Protein AF-A0A1J5J5K3-F1 (afdb_monomer_lite)

Foldseek 3Di:
DDLVVLLVVQLVVQLVVLQVVCVVPVDDPVVSVVSSVVSSVVSSVVSNVVNVVVVVPPDCVVVPVVPD

Secondary structure (DSSP, 8-state):
--HHHHHHHHHHHHHHHHHHHHHHTT--HHHHHHHHHHHHHHHHHHHHHHHHHHHHS--TTHHHHTT-

Structure (mmCIF, N/CA/C/O backbone):
data_AF-A0A1J5J5K3-F1
#
_entry.id   AF-A0A1J5J5K3-F1
#
loop_
_atom_site.group_PDB
_atom_site.id
_atom_site.type_symbol
_atom_site.label_atom_id
_atom_site.label_alt_id
_atom_site.label_comp_id
_atom_site.label_asym_id
_atom_site.label_entity_id
_atom_site.label_seq_id
_atom_site.pdbx_PDB_ins_code
_atom_site.Cartn_x
_atom_site.Cartn_y
_atom_site.Cartn_z
_atom_site.occupancy
_atom_site.B_iso_or_equiv
_atom_site.auth_seq_id
_atom_site.auth_comp_id
_atom_site.auth_asym_id
_atom_site.auth_atom_id
_atom_site.pdbx_PDB_model_num
ATOM 1 N N . MET A 1 1 ? 14.070 0.242 -14.252 1.00 55.78 1 MET A N 1
ATOM 2 C CA . MET A 1 1 ? 13.518 -0.365 -13.020 1.00 55.78 1 MET A CA 1
ATOM 3 C C . MET A 1 1 ? 12.663 -1.550 -13.444 1.00 55.78 1 MET A C 1
ATOM 5 O O . MET A 1 1 ? 11.917 -1.394 -14.403 1.00 55.78 1 MET A O 1
ATOM 9 N N . SER A 1 2 ? 12.822 -2.735 -12.849 1.00 70.56 2 SER A N 1
ATOM 10 C CA . SER A 1 2 ? 12.024 -3.901 -13.272 1.00 70.56 2 SER A CA 1
ATOM 11 C C . SER A 1 2 ? 10.574 -3.752 -12.798 1.00 70.56 2 SER A C 1
ATOM 13 O O . SER A 1 2 ? 10.339 -3.216 -11.716 1.00 70.56 2 SER A O 1
ATOM 15 N N . ILE A 1 3 ? 9.610 -4.259 -13.571 1.00 71.19 3 ILE A N 1
ATOM 16 C CA . ILE A 1 3 ? 8.169 -4.188 -13.261 1.00 71.19 3 ILE A CA 1
ATOM 17 C C . ILE A 1 3 ? 7.876 -4.722 -11.850 1.00 71.19 3 ILE A C 1
ATOM 19 O O . ILE A 1 3 ? 7.094 -4.131 -11.114 1.00 71.19 3 ILE A O 1
ATOM 23 N N . LYS A 1 4 ? 8.583 -5.780 -11.428 1.00 72.31 4 LYS A N 1
ATOM 24 C CA . LYS A 1 4 ? 8.457 -6.360 -10.081 1.00 72.31 4 LYS A CA 1
ATOM 25 C C . LYS A 1 4 ? 8.830 -5.373 -8.970 1.00 72.31 4 LYS A C 1
ATOM 27 O O . LYS A 1 4 ? 8.156 -5.326 -7.950 1.00 72.31 4 LYS A O 1
ATOM 32 N N . GLN A 1 5 ? 9.881 -4.574 -9.164 1.00 76.38 5 GLN A N 1
ATOM 33 C CA . GLN A 1 5 ? 10.323 -3.593 -8.166 1.00 76.38 5 GLN A CA 1
ATOM 34 C C . GLN A 1 5 ? 9.332 -2.441 -8.044 1.00 76.38 5 GLN A C 1
ATOM 36 O O . GLN A 1 5 ? 9.029 -2.035 -6.931 1.00 76.38 5 GLN A O 1
ATOM 41 N N . ALA A 1 6 ? 8.804 -1.961 -9.170 1.00 75.00 6 ALA A N 1
ATOM 42 C CA . ALA A 1 6 ? 7.808 -0.895 -9.188 1.00 75.00 6 ALA A CA 1
ATOM 43 C C . ALA A 1 6 ? 6.468 -1.334 -8.574 1.00 75.00 6 ALA A C 1
ATOM 45 O O . ALA A 1 6 ? 5.821 -0.557 -7.875 1.00 75.00 6 ALA A O 1
ATOM 46 N N . LEU A 1 7 ? 6.081 -2.596 -8.788 1.00 75.31 7 LEU A N 1
ATOM 47 C CA . LEU A 1 7 ? 4.893 -3.195 -8.183 1.00 75.31 7 LEU A CA 1
ATOM 48 C C . LEU A 1 7 ? 5.027 -3.277 -6.655 1.00 75.31 7 LEU A C 1
ATOM 50 O O . LEU A 1 7 ? 4.138 -2.844 -5.926 1.00 75.31 7 LEU A O 1
ATOM 54 N N . ILE A 1 8 ? 6.169 -3.785 -6.174 1.00 78.12 8 ILE A N 1
ATOM 55 C CA . ILE A 1 8 ? 6.458 -3.910 -4.740 1.00 78.12 8 ILE A CA 1
ATOM 56 C C . ILE A 1 8 ? 6.579 -2.525 -4.093 1.00 78.12 8 ILE A C 1
ATOM 58 O O . ILE A 1 8 ? 5.972 -2.290 -3.051 1.00 78.12 8 ILE A O 1
ATOM 62 N N . SER A 1 9 ? 7.302 -1.584 -4.709 1.00 79.25 9 SER A N 1
ATOM 63 C CA . SER A 1 9 ? 7.455 -0.232 -4.159 1.00 79.25 9 SER A CA 1
ATOM 64 C C . SER A 1 9 ? 6.132 0.532 -4.139 1.00 79.25 9 SER A C 1
ATOM 66 O O . SER A 1 9 ? 5.842 1.204 -3.155 1.00 79.25 9 SER A O 1
ATOM 68 N N . GLY A 1 10 ? 5.313 0.406 -5.189 1.00 76.25 10 GLY A N 1
ATOM 69 C CA . GLY A 1 10 ? 3.989 1.026 -5.259 1.00 76.25 10 GLY A CA 1
ATOM 70 C C . GLY A 1 10 ? 3.024 0.459 -4.217 1.00 76.25 10 GLY A C 1
ATOM 71 O O . GLY A 1 10 ? 2.339 1.223 -3.537 1.00 76.25 10 GLY A O 1
ATOM 72 N N . GLY A 1 11 ? 3.019 -0.865 -4.030 1.00 77.88 11 GLY A N 1
ATOM 73 C CA . GLY A 1 11 ? 2.201 -1.525 -3.011 1.00 77.88 11 GLY A CA 1
ATOM 74 C C . GLY A 1 11 ? 2.606 -1.149 -1.583 1.00 77.88 11 GLY A C 1
ATOM 75 O O . GLY A 1 11 ? 1.747 -0.798 -0.776 1.00 77.88 11 GLY A O 1
ATOM 76 N N . ILE A 1 12 ? 3.912 -1.147 -1.280 1.00 79.38 12 ILE A N 1
ATOM 77 C CA . ILE A 1 12 ? 4.434 -0.734 0.035 1.00 79.38 12 ILE A CA 1
ATOM 78 C C . ILE A 1 12 ? 4.100 0.734 0.309 1.00 79.38 12 ILE A C 1
ATOM 80 O O . ILE A 1 12 ? 3.661 1.071 1.409 1.00 79.38 12 ILE A O 1
ATOM 84 N N . PHE A 1 13 ? 4.266 1.610 -0.683 1.00 84.50 13 PHE A N 1
ATOM 85 C CA . PHE A 1 13 ? 3.960 3.029 -0.533 1.00 84.50 13 PHE A CA 1
ATOM 86 C C . PHE A 1 13 ? 2.462 3.265 -0.287 1.00 84.50 13 PHE A C 1
ATOM 88 O O . PHE A 1 13 ? 2.099 3.972 0.654 1.00 84.50 13 PHE A O 1
ATOM 95 N N . GLY A 1 14 ? 1.589 2.603 -1.055 1.00 77.19 14 GLY A N 1
ATOM 96 C CA . GLY A 1 14 ? 0.135 2.669 -0.873 1.00 77.19 14 GLY A CA 1
ATOM 97 C C . GLY A 1 14 ? -0.323 2.159 0.498 1.00 77.19 14 GLY A C 1
ATOM 98 O O . GLY A 1 14 ? -1.108 2.825 1.175 1.00 77.19 14 GLY A O 1
ATOM 99 N N . ALA A 1 15 ? 0.229 1.031 0.958 1.00 73.56 15 ALA A N 1
ATOM 100 C CA . ALA A 1 15 ? -0.040 0.495 2.292 1.00 73.56 15 ALA A CA 1
ATOM 101 C C . ALA A 1 15 ? 0.444 1.440 3.408 1.00 73.56 15 ALA A C 1
ATOM 103 O O . ALA A 1 15 ? -0.261 1.645 4.395 1.00 73.56 15 ALA A O 1
ATOM 104 N N . THR A 1 16 ? 1.612 2.065 3.238 1.00 82.06 16 THR A N 1
ATOM 105 C CA . THR A 1 16 ? 2.190 2.990 4.228 1.00 82.06 16 THR A CA 1
ATOM 106 C C . THR A 1 16 ? 1.361 4.268 4.362 1.00 82.06 16 THR A C 1
ATOM 108 O O . THR A 1 16 ? 1.100 4.719 5.477 1.00 82.06 16 THR A O 1
ATOM 111 N N . ILE A 1 17 ? 0.878 4.829 3.248 1.00 81.56 17 ILE A N 1
ATOM 112 C CA . ILE A 1 17 ? -0.018 5.996 3.266 1.00 81.56 17 ILE A CA 1
ATOM 113 C C . ILE A 1 17 ? -1.328 5.656 3.973 1.00 81.56 17 ILE A C 1
ATOM 115 O O . ILE A 1 17 ? -1.793 6.417 4.818 1.00 81.56 17 ILE A O 1
ATOM 119 N N . ALA A 1 18 ? -1.913 4.501 3.668 1.00 74.56 18 ALA A N 1
ATOM 120 C CA . ALA A 1 18 ? -3.152 4.070 4.299 1.00 74.56 18 ALA A CA 1
ATOM 121 C C . ALA A 1 18 ? -3.003 3.837 5.807 1.00 74.56 18 ALA A C 1
ATOM 123 O O . ALA A 1 18 ? -3.892 4.208 6.572 1.00 74.56 18 ALA A O 1
ATOM 124 N N . PHE A 1 19 ? -1.863 3.288 6.238 1.00 77.12 19 PHE A N 1
ATOM 125 C CA . PHE A 1 19 ? -1.527 3.155 7.653 1.00 77.12 19 PHE A CA 1
ATOM 126 C C . PHE A 1 19 ? -1.425 4.519 8.342 1.00 77.12 19 PHE A C 1
ATOM 128 O O . PHE A 1 19 ? -2.036 4.731 9.390 1.00 77.12 19 PHE A O 1
ATOM 135 N N . ALA A 1 20 ? -0.716 5.469 7.723 1.00 82.00 20 ALA A N 1
ATOM 136 C CA . ALA A 1 20 ? -0.589 6.825 8.245 1.00 82.00 20 ALA A CA 1
ATOM 137 C C . ALA A 1 20 ? -1.962 7.508 8.376 1.00 82.00 20 ALA A C 1
ATOM 139 O O . ALA A 1 20 ? -2.284 8.043 9.434 1.00 82.00 20 ALA A O 1
ATOM 140 N N . VAL A 1 21 ? -2.813 7.426 7.348 1.00 77.44 21 VAL A N 1
ATOM 141 C CA . VAL A 1 21 ? -4.178 7.987 7.377 1.00 77.44 21 VAL A CA 1
ATOM 142 C C . VAL A 1 21 ? -5.044 7.315 8.451 1.00 77.44 21 VAL A C 1
ATOM 144 O O . VAL A 1 21 ? -5.776 8.003 9.164 1.00 77.44 21 VAL A O 1
ATOM 147 N N . GLY A 1 22 ? -4.938 5.992 8.609 1.00 70.50 22 GLY A N 1
ATOM 148 C CA . GLY A 1 22 ? -5.665 5.232 9.628 1.00 70.50 22 GLY A CA 1
ATOM 149 C C . GLY A 1 22 ? -5.318 5.652 11.059 1.00 70.50 22 GLY A C 1
ATOM 150 O O . GLY A 1 22 ? -6.218 5.772 11.890 1.00 70.50 22 GLY A O 1
ATOM 151 N N . MET A 1 23 ? -4.043 5.958 11.328 1.00 72.38 23 MET A N 1
ATOM 152 C CA . MET A 1 23 ? -3.609 6.485 12.628 1.00 72.38 23 MET A CA 1
ATOM 153 C C . MET A 1 23 ? -4.158 7.887 12.922 1.00 72.38 23 MET A C 1
ATOM 155 O O . MET A 1 23 ? -4.511 8.170 14.065 1.00 72.38 23 MET A O 1
ATOM 159 N N . PHE A 1 24 ? -4.261 8.763 11.918 1.00 73.88 24 PHE A N 1
ATOM 160 C CA . PHE A 1 24 ? -4.736 10.137 12.124 1.00 73.88 24 PHE A CA 1
ATOM 161 C C . PHE A 1 24 ? -6.237 10.235 12.420 1.00 73.88 24 PHE A C 1
ATOM 163 O O . PHE A 1 24 ? -6.664 11.178 13.084 1.00 73.88 24 PHE A O 1
ATOM 170 N N . GLN A 1 25 ? -7.046 9.286 11.942 1.00 72.25 25 GLN A N 1
ATOM 171 C CA . GLN A 1 25 ? -8.508 9.384 12.017 1.00 72.25 25 GLN A CA 1
ATOM 172 C C . GLN A 1 25 ? -9.168 8.535 13.125 1.00 72.25 25 GLN A C 1
ATOM 174 O O . GLN A 1 25 ? -10.392 8.507 13.184 1.00 72.25 25 GLN A O 1
ATOM 179 N N . ASN A 1 26 ? -8.410 7.885 14.027 1.00 66.69 26 ASN A N 1
ATOM 180 C CA . ASN A 1 26 ? -8.955 7.048 15.124 1.00 66.69 26 ASN A CA 1
ATOM 181 C C . ASN A 1 26 ? -10.023 6.029 14.652 1.00 66.69 26 ASN A C 1
ATOM 183 O O . ASN A 1 26 ? -11.008 5.757 15.339 1.00 66.69 26 ASN A O 1
ATOM 187 N N . PHE A 1 27 ? -9.855 5.468 13.452 1.00 70.88 27 PHE A N 1
ATOM 188 C CA . PHE A 1 27 ? -10.792 4.479 12.924 1.00 70.88 27 PHE A CA 1
ATOM 189 C C . PHE A 1 27 ? -10.651 3.124 13.628 1.00 70.88 27 PHE A C 1
ATOM 191 O O . PHE A 1 27 ? -9.593 2.761 14.139 1.00 70.88 27 PHE A O 1
ATOM 198 N N . THR A 1 28 ? -11.732 2.340 13.618 1.00 78.81 28 THR A N 1
ATOM 199 C CA .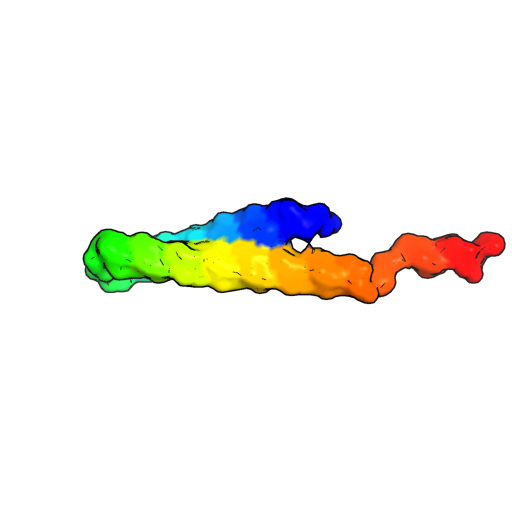 THR A 1 28 ? -11.696 0.941 14.068 1.00 78.81 28 THR A CA 1
ATOM 200 C C . THR A 1 28 ? -10.698 0.145 13.224 1.00 78.81 28 THR A C 1
ATOM 202 O O . THR A 1 28 ? -10.635 0.304 12.007 1.00 78.81 28 THR A O 1
ATOM 205 N N . PHE A 1 29 ? -9.943 -0.752 13.867 1.00 77.25 29 PHE A N 1
ATOM 206 C CA . PHE A 1 29 ? -8.854 -1.524 13.253 1.00 77.25 29 PHE A CA 1
ATOM 207 C C . PHE A 1 29 ? -9.269 -2.263 11.965 1.00 77.25 29 PHE A C 1
ATOM 209 O O . PHE A 1 29 ? -8.501 -2.332 11.010 1.00 77.25 29 PHE A O 1
ATOM 216 N N . ALA A 1 30 ? -10.511 -2.755 11.904 1.00 79.12 30 ALA A N 1
ATOM 217 C CA . ALA A 1 30 ? -11.070 -3.400 10.716 1.00 79.12 30 ALA A CA 1
ATOM 218 C C . ALA A 1 30 ? -11.184 -2.452 9.503 1.00 79.12 30 ALA A C 1
ATOM 220 O O . ALA A 1 30 ? -10.866 -2.852 8.384 1.00 79.12 30 ALA A O 1
ATOM 221 N N . ASP A 1 31 ? -11.574 -1.191 9.719 1.00 80.19 31 ASP A N 1
ATOM 222 C CA . ASP A 1 31 ? -11.676 -0.180 8.655 1.00 80.19 31 ASP A CA 1
ATOM 223 C C . ASP A 1 31 ? -10.282 0.196 8.129 1.00 80.19 31 ASP A C 1
ATOM 225 O O . ASP A 1 31 ? -10.062 0.314 6.922 1.00 80.19 31 ASP A O 1
ATOM 229 N N . ILE A 1 32 ? -9.303 0.280 9.038 1.00 79.69 32 ILE A N 1
ATOM 230 C CA . ILE A 1 32 ? -7.900 0.556 8.706 1.00 79.69 32 ILE A CA 1
ATOM 231 C C . ILE A 1 32 ? -7.322 -0.556 7.825 1.00 79.69 32 ILE A C 1
ATOM 233 O O . ILE A 1 32 ? -6.715 -0.256 6.798 1.00 79.69 32 ILE A O 1
ATOM 237 N N . ILE A 1 33 ? -7.541 -1.829 8.174 1.00 80.94 33 ILE A N 1
ATOM 238 C CA . ILE A 1 33 ? -7.067 -2.968 7.369 1.00 80.94 33 ILE A CA 1
ATOM 239 C C . ILE A 1 33 ? -7.694 -2.945 5.973 1.00 80.94 33 ILE A C 1
ATOM 241 O O . ILE A 1 33 ? -6.985 -3.110 4.978 1.00 80.94 33 ILE A O 1
ATOM 245 N N . PHE A 1 34 ? -9.005 -2.713 5.882 1.00 83.00 34 PHE A N 1
ATOM 246 C CA . PHE A 1 34 ? -9.702 -2.672 4.598 1.00 83.00 34 PHE A CA 1
ATOM 247 C C . PHE A 1 34 ? -9.175 -1.539 3.705 1.00 83.00 34 PHE A C 1
ATOM 249 O O . PHE A 1 34 ? -8.873 -1.754 2.528 1.00 83.00 34 PHE A O 1
ATOM 256 N N . ARG A 1 35 ? -8.957 -0.349 4.279 1.00 81.44 35 ARG A N 1
ATOM 257 C CA . ARG A 1 35 ? -8.336 0.781 3.574 1.00 81.44 35 ARG A CA 1
ATOM 258 C C . ARG A 1 35 ? -6.898 0.484 3.166 1.00 81.44 35 ARG A C 1
ATOM 260 O O . ARG A 1 35 ? -6.548 0.761 2.024 1.00 81.44 35 ARG A O 1
ATOM 267 N N . MET A 1 36 ? -6.081 -0.114 4.035 1.00 80.50 36 MET A N 1
ATOM 268 C CA . MET A 1 36 ? -4.716 -0.534 3.686 1.00 80.50 36 MET A CA 1
ATOM 269 C C . MET A 1 36 ? -4.700 -1.512 2.517 1.00 80.50 36 MET A C 1
ATOM 271 O O . MET A 1 36 ? -3.845 -1.388 1.642 1.00 80.50 36 MET A O 1
ATOM 275 N N . PHE A 1 37 ? -5.656 -2.436 2.461 1.00 81.88 37 PHE A N 1
ATOM 276 C CA . PHE A 1 37 ? -5.756 -3.390 1.364 1.00 81.88 37 PHE A CA 1
ATOM 277 C C . PHE A 1 37 ? -6.127 -2.705 0.043 1.00 81.88 37 PHE A C 1
ATOM 279 O O . PHE A 1 37 ? -5.452 -2.913 -0.965 1.00 81.88 37 PHE A O 1
ATOM 286 N N . ILE A 1 38 ? -7.138 -1.828 0.052 1.00 86.19 38 ILE A N 1
ATOM 287 C CA . ILE A 1 38 ? -7.570 -1.085 -1.143 1.00 86.19 38 ILE A CA 1
ATOM 288 C C . ILE A 1 38 ? -6.473 -0.141 -1.640 1.00 86.19 38 ILE A C 1
ATOM 290 O O . ILE A 1 38 ? -6.149 -0.144 -2.826 1.00 86.19 38 ILE A O 1
ATOM 294 N N . LEU A 1 39 ? -5.878 0.655 -0.750 1.00 81.38 39 LEU A N 1
ATOM 295 C CA . LEU A 1 39 ? -4.815 1.596 -1.109 1.00 81.38 39 LEU A CA 1
ATOM 296 C C . LEU A 1 39 ? -3.512 0.883 -1.485 1.00 81.38 39 LEU A C 1
ATOM 298 O O . LEU A 1 39 ? -2.795 1.362 -2.360 1.00 81.38 39 LEU A O 1
ATOM 302 N N . GLY A 1 40 ? -3.216 -0.269 -0.881 1.00 83.19 40 GLY A N 1
ATOM 303 C CA . GLY A 1 40 ? -2.108 -1.132 -1.287 1.00 83.19 40 GLY A CA 1
ATOM 304 C C . GLY A 1 40 ? -2.302 -1.685 -2.701 1.00 83.19 40 GLY A C 1
ATOM 305 O O . GLY A 1 40 ? -1.392 -1.581 -3.523 1.00 83.19 40 GLY A O 1
ATOM 306 N N . LEU A 1 41 ? -3.498 -2.196 -3.021 1.00 85.06 41 LEU A N 1
ATOM 307 C CA . LEU A 1 41 ? -3.866 -2.643 -4.373 1.00 85.06 41 LEU A CA 1
ATOM 308 C C . LEU A 1 41 ? -3.817 -1.497 -5.390 1.00 85.06 41 LEU A C 1
ATOM 310 O O . LEU A 1 41 ? -3.243 -1.662 -6.465 1.00 85.06 41 LEU A O 1
ATOM 314 N N . ALA A 1 42 ? -4.356 -0.327 -5.044 1.00 85.12 42 ALA A N 1
ATOM 315 C CA . ALA A 1 42 ? -4.317 0.856 -5.900 1.00 85.12 42 ALA A CA 1
ATOM 316 C C . ALA A 1 42 ? -2.876 1.344 -6.130 1.00 85.12 42 ALA A C 1
ATOM 318 O O . ALA A 1 42 ? -2.491 1.629 -7.262 1.00 85.12 42 ALA A O 1
ATOM 319 N N .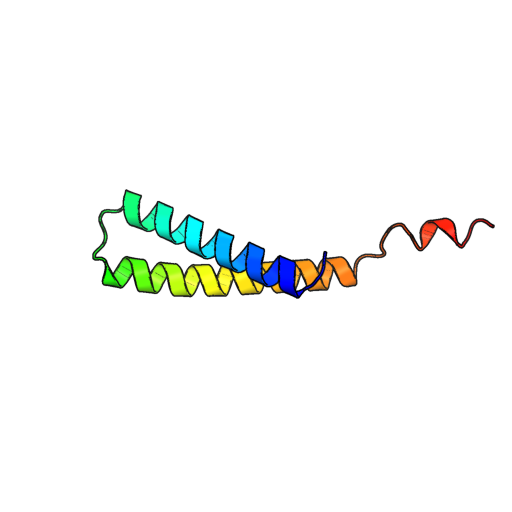 GLY A 1 43 ? -2.048 1.382 -5.082 1.00 79.31 43 GLY A N 1
ATOM 320 C CA . GLY A 1 43 ? -0.633 1.747 -5.174 1.00 79.31 43 GLY A CA 1
ATOM 321 C C . GLY A 1 43 ? 0.178 0.759 -6.015 1.00 79.31 43 GLY A C 1
ATOM 322 O O . GLY A 1 43 ? 0.988 1.173 -6.846 1.00 79.31 43 GLY A O 1
ATOM 323 N N . ALA A 1 44 ? -0.079 -0.544 -5.866 1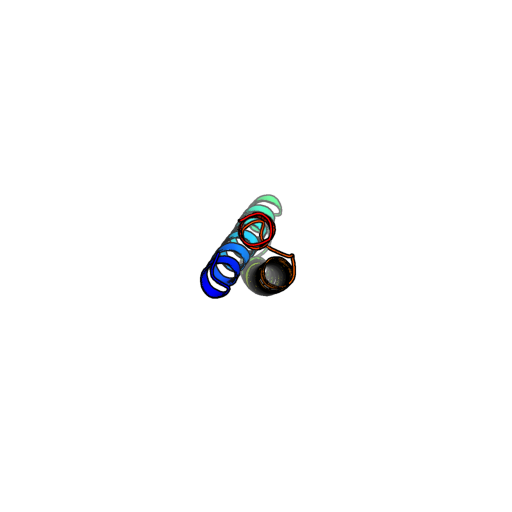.00 78.38 44 ALA A N 1
ATOM 324 C CA . ALA A 1 44 ? 0.527 -1.582 -6.698 1.00 78.38 44 ALA A CA 1
ATOM 325 C C . ALA A 1 44 ? 0.105 -1.452 -8.171 1.00 78.38 44 ALA A C 1
ATOM 327 O O . ALA A 1 44 ? 0.946 -1.575 -9.064 1.00 78.38 44 ALA A O 1
ATOM 328 N N . TRP A 1 45 ? -1.170 -1.143 -8.428 1.00 83.44 45 TRP A N 1
ATOM 329 C CA . TRP A 1 45 ? -1.698 -0.913 -9.774 1.00 83.44 45 TRP A CA 1
ATOM 330 C C . TRP A 1 45 ? -1.062 0.310 -10.447 1.00 83.44 45 TRP A C 1
ATOM 332 O O . TRP A 1 45 ? -0.626 0.239 -11.597 1.00 83.44 45 TRP A O 1
ATOM 342 N N . ILE A 1 46 ? -0.926 1.418 -9.714 1.00 83.19 46 ILE A N 1
ATOM 343 C CA . ILE A 1 46 ? -0.258 2.634 -10.199 1.00 83.19 46 ILE A CA 1
ATOM 344 C C . ILE A 1 46 ? 1.229 2.365 -10.465 1.00 83.19 46 ILE A C 1
ATOM 346 O O . ILE A 1 46 ? 1.748 2.752 -11.513 1.00 83.19 46 ILE A O 1
ATOM 350 N N . GLY A 1 47 ? 1.912 1.657 -9.560 1.00 78.25 47 GLY A N 1
ATOM 351 C CA . GLY A 1 47 ? 3.309 1.253 -9.741 1.00 78.25 47 GLY A CA 1
ATOM 352 C C . GLY A 1 47 ? 3.513 0.373 -10.977 1.00 78.25 47 GLY A C 1
ATOM 353 O O . GLY A 1 47 ? 4.489 0.546 -11.712 1.00 78.25 47 GLY A O 1
ATOM 354 N N . TRP A 1 48 ? 2.562 -0.522 -11.259 1.00 80.12 48 TRP A N 1
ATOM 355 C CA . TRP A 1 48 ? 2.568 -1.329 -12.476 1.00 80.12 48 TRP A CA 1
ATOM 356 C C . TRP A 1 48 ? 2.426 -0.475 -13.738 1.00 80.12 48 TRP A C 1
ATOM 358 O O . TRP A 1 48 ? 3.258 -0.597 -14.640 1.00 80.12 48 TRP A O 1
ATOM 368 N N . MET A 1 49 ? 1.432 0.422 -13.784 1.00 82.38 49 MET A N 1
ATOM 369 C CA . MET A 1 49 ? 1.237 1.342 -14.912 1.00 82.38 49 MET A CA 1
ATOM 370 C C . MET A 1 49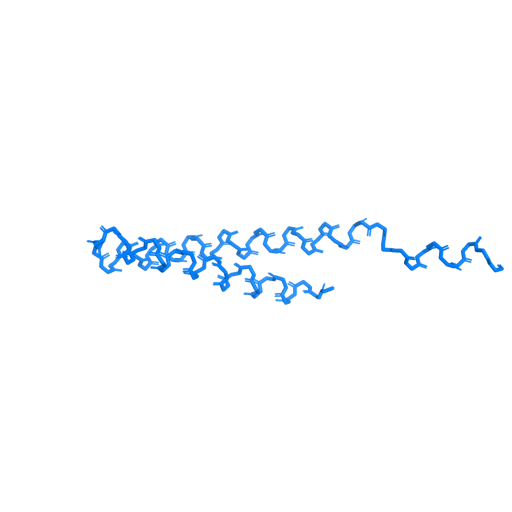 ? 2.471 2.214 -15.156 1.00 82.38 49 MET A C 1
ATOM 372 O O . MET A 1 49 ? 2.879 2.368 -16.305 1.00 82.38 49 MET A O 1
ATOM 376 N N . LEU A 1 50 ? 3.108 2.735 -14.101 1.00 80.06 50 LEU A N 1
ATOM 377 C CA . LEU A 1 50 ? 4.334 3.530 -14.229 1.00 80.06 50 LEU A CA 1
ATOM 378 C C . LEU A 1 50 ? 5.491 2.720 -14.819 1.00 80.06 50 LEU A C 1
ATOM 380 O O . LEU A 1 50 ? 6.223 3.228 -15.665 1.00 80.06 50 LEU A O 1
ATOM 384 N N . ALA A 1 51 ? 5.669 1.467 -14.397 1.00 79.62 51 ALA A N 1
ATOM 385 C CA . ALA A 1 51 ? 6.712 0.611 -14.955 1.00 79.62 51 ALA A CA 1
ATOM 386 C C . ALA A 1 51 ? 6.457 0.271 -16.422 1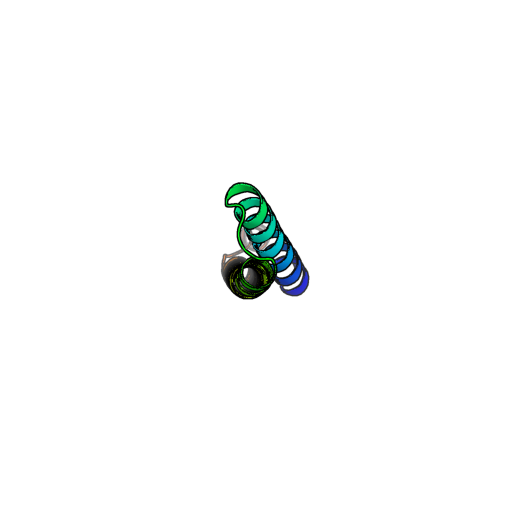.00 79.62 51 ALA A C 1
ATOM 388 O O . ALA A 1 51 ? 7.398 0.216 -17.215 1.00 79.62 51 ALA A O 1
ATOM 389 N N . TRP A 1 52 ? 5.190 0.057 -16.773 1.00 80.69 52 TRP A N 1
ATOM 390 C CA . TRP A 1 52 ? 4.775 -0.222 -18.140 1.00 80.69 52 TRP A CA 1
ATOM 391 C C . TRP A 1 52 ? 4.991 0.999 -19.043 1.00 80.69 52 TRP A C 1
ATOM 393 O O . TRP A 1 52 ? 5.610 0.886 -20.100 1.00 80.69 52 TRP A O 1
ATOM 403 N N . LEU A 1 53 ? 4.616 2.188 -18.564 1.00 80.44 53 LEU A N 1
ATOM 404 C CA . LEU A 1 53 ? 4.869 3.460 -19.239 1.00 80.44 53 LEU A CA 1
ATOM 405 C C . LEU A 1 53 ? 6.371 3.748 -19.383 1.00 80.44 53 LEU A C 1
ATOM 407 O O . LEU A 1 53 ? 6.822 4.160 -20.446 1.00 80.44 53 LEU A O 1
ATOM 411 N N . ASN A 1 54 ? 7.165 3.476 -18.346 1.00 80.06 54 ASN A N 1
ATOM 412 C CA . ASN A 1 54 ? 8.620 3.622 -18.398 1.00 80.06 54 ASN A CA 1
ATOM 413 C C . ASN A 1 54 ? 9.281 2.643 -19.387 1.00 80.06 54 ASN A C 1
ATOM 415 O O . ASN A 1 54 ? 10.386 2.903 -19.852 1.00 80.06 54 ASN A O 1
ATOM 419 N N . GLY A 1 55 ? 8.634 1.515 -19.690 1.00 73.50 55 GLY A N 1
ATOM 420 C CA . GLY A 1 55 ? 9.057 0.604 -20.753 1.00 73.50 55 GLY A CA 1
ATOM 421 C C . GLY A 1 55 ? 8.706 1.101 -22.159 1.00 73.50 55 GLY A C 1
ATOM 422 O O . GLY A 1 55 ? 9.438 0.801 -23.095 1.00 73.50 55 GLY A O 1
ATOM 423 N N . MET A 1 56 ? 7.617 1.863 -22.307 1.00 74.31 56 MET A N 1
ATOM 424 C CA . MET A 1 56 ? 7.201 2.459 -23.585 1.00 74.31 56 MET A CA 1
ATOM 425 C C . MET A 1 56 ? 7.895 3.778 -23.907 1.00 74.31 56 MET A C 1
ATOM 427 O O . MET A 1 56 ? 8.016 4.125 -25.081 1.00 74.31 56 MET A O 1
ATOM 431 N N . LEU A 1 57 ? 8.330 4.537 -22.897 1.00 73.69 57 LEU A N 1
ATOM 432 C CA . LEU A 1 57 ? 9.114 5.737 -23.155 1.00 73.69 57 LEU A CA 1
ATOM 433 C C . LEU A 1 57 ? 10.470 5.331 -23.752 1.00 73.69 57 LEU A C 1
ATOM 435 O O . LEU A 1 57 ? 11.177 4.528 -23.134 1.00 73.69 57 LEU A O 1
ATOM 439 N N . PRO A 1 58 ? 10.876 5.899 -24.904 1.00 61.44 58 PRO A N 1
ATOM 440 C CA . PRO A 1 58 ? 12.190 5.644 -25.473 1.00 61.44 58 PRO A CA 1
ATOM 441 C C . PRO A 1 58 ? 13.252 6.054 -24.453 1.00 61.44 58 PRO A C 1
ATOM 443 O O . PRO A 1 58 ? 13.459 7.231 -24.150 1.00 61.44 58 PRO A O 1
ATOM 446 N N . THR A 1 59 ? 13.906 5.051 -23.875 1.00 58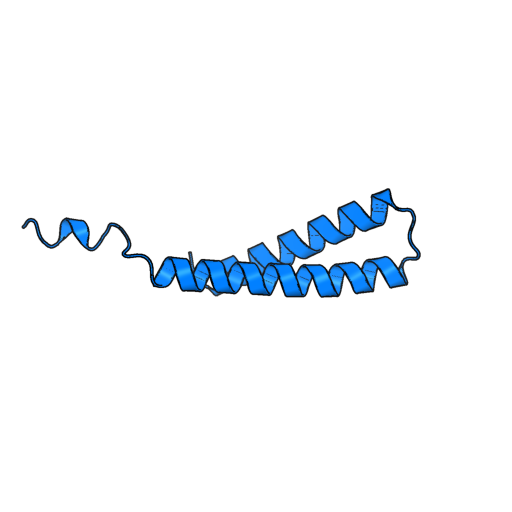.94 59 THR A N 1
ATOM 447 C CA . THR A 1 59 ? 15.026 5.251 -22.965 1.00 58.94 59 THR A CA 1
ATOM 448 C C . THR A 1 59 ? 16.177 5.831 -23.777 1.00 58.94 59 THR A C 1
ATOM 450 O O . THR A 1 59 ? 16.507 5.335 -24.850 1.00 58.94 59 THR A O 1
ATOM 453 N N . SER A 1 60 ? 16.840 6.855 -23.243 1.00 56.94 60 SER A N 1
ATOM 454 C CA . SER A 1 60 ? 17.942 7.616 -23.852 1.00 56.94 60 SER A CA 1
ATOM 455 C C . SER A 1 60 ? 19.157 6.798 -24.337 1.00 56.94 60 SER A C 1
ATOM 457 O O . SER A 1 60 ? 20.143 7.390 -24.772 1.00 56.94 60 SER A O 1
ATOM 459 N N . LYS A 1 61 ? 19.122 5.463 -24.252 1.00 52.38 61 LYS A N 1
ATOM 460 C CA . LYS A 1 61 ? 20.107 4.559 -24.856 1.00 52.38 61 LYS A CA 1
ATOM 461 C C . LYS A 1 61 ? 19.974 4.480 -26.379 1.00 52.38 61 LYS A C 1
ATOM 463 O O . LYS A 1 61 ? 21.004 4.448 -27.035 1.00 52.38 61 LYS A O 1
ATOM 468 N N . ASP A 1 62 ? 18.764 4.592 -26.925 1.00 52.97 62 ASP A N 1
ATOM 469 C CA . ASP A 1 62 ? 18.536 4.609 -28.384 1.00 52.97 62 ASP A CA 1
ATOM 470 C C . ASP A 1 62 ? 19.150 5.851 -29.062 1.00 52.97 62 ASP A C 1
ATOM 472 O O . ASP A 1 62 ? 19.561 5.843 -30.217 1.00 52.97 62 ASP A O 1
ATOM 476 N N . ARG A 1 63 ? 19.318 6.944 -28.304 1.00 54.00 63 ARG A N 1
ATOM 477 C CA . ARG A 1 63 ? 19.926 8.183 -28.813 1.00 54.00 63 ARG A CA 1
ATOM 478 C C . ARG A 1 63 ? 21.436 8.059 -29.074 1.00 54.00 63 ARG A C 1
ATOM 480 O O . ARG A 1 63 ? 22.000 8.935 -29.720 1.00 54.00 63 ARG A O 1
ATOM 487 N N . LYS A 1 64 ? 22.112 7.031 -28.546 1.00 52.59 64 LYS A N 1
ATOM 488 C CA . LYS A 1 64 ? 23.570 6.878 -28.702 1.00 52.59 64 LYS A CA 1
ATOM 489 C C . LYS A 1 64 ? 23.981 5.976 -29.865 1.00 52.59 64 LYS A C 1
ATOM 491 O O . LYS A 1 64 ? 25.119 6.089 -30.295 1.00 52.59 64 LYS A O 1
ATOM 496 N N . GLU A 1 65 ? 23.088 5.138 -30.386 1.00 54.31 65 GLU A N 1
ATOM 497 C CA . GLU A 1 65 ? 23.417 4.203 -31.476 1.00 54.31 65 GLU A CA 1
ATOM 498 C C . GLU A 1 65 ? 23.239 4.815 -32.874 1.00 54.31 65 GLU A C 1
ATOM 500 O O . GLU A 1 65 ? 23.872 4.376 -33.822 1.00 54.31 65 GLU A O 1
ATOM 505 N N . HIS A 1 66 ? 22.465 5.897 -33.004 1.00 49.59 66 HIS A N 1
ATOM 506 C CA . HIS A 1 66 ? 22.257 6.598 -34.280 1.00 49.59 66 HIS A CA 1
ATOM 507 C C . HIS A 1 66 ? 23.290 7.704 -34.593 1.00 49.59 66 HIS A C 1
ATOM 509 O O . HIS A 1 66 ? 23.095 8.482 -35.525 1.00 49.59 66 HIS A O 1
ATOM 515 N N . HIS A 1 67 ? 24.376 7.799 -33.819 1.00 49.81 67 HIS A N 1
ATOM 516 C CA . HIS A 1 67 ? 25.454 8.789 -33.987 1.00 49.81 67 HIS A CA 1
ATOM 517 C C . HIS A 1 67 ? 26.854 8.137 -33.977 1.00 49.81 67 HIS A C 1
ATOM 519 O O . HIS A 1 67 ? 27.819 8.725 -33.483 1.00 49.81 67 HIS A O 1
ATOM 525 N N . SER A 1 68 ? 26.981 6.907 -34.476 1.00 41.25 68 SER A N 1
ATOM 526 C CA . SER A 1 68 ? 28.275 6.257 -34.738 1.00 41.25 68 SER A CA 1
ATOM 527 C C . SER A 1 68 ? 28.318 5.707 -36.152 1.00 41.25 68 SER A C 1
ATOM 529 O O . SER A 1 68 ? 27.286 5.154 -36.586 1.00 41.25 68 SER A O 1
#

Radius of gyration: 17.4 Å; chains: 1; bounding box: 40×16×50 Å

pLDDT: mean 73.81, std 10.46, range [41.25, 86.19]

Sequence (68 aa):
MSIKQALISGGIFGATIAFAVGMFQNFTFADIIFRMFILGLAGAWIGWMLAWLNGMLPTSKDRKEHHS